Protein AF-A0A1Z1MKY3-F1 (afdb_monomer_lite)

Organism: NCBI:txid2007208

InterPro domains:
  IPR000271 Large ribosomal subunit protein bL34 [PF00468] (5-38)
  IPR000271 Large ribosomal subunit protein bL34 [TIGR01030] (5-37)

Secondary structure (DSSP, 8-state):
-----HHHHHHHH-HHHHHHSHHHHHHHHHHHHTT-S---

Radius of gyration: 11.63 Å; chains: 1; bounding box: 23×15×32 Å

Structure (mmCIF, N/CA/C/O backbone):
data_AF-A0A1Z1MKY3-F1
#
_entry.id   AF-A0A1Z1MKY3-F1
#
loop_
_atom_site.group_PDB
_atom_site.id
_a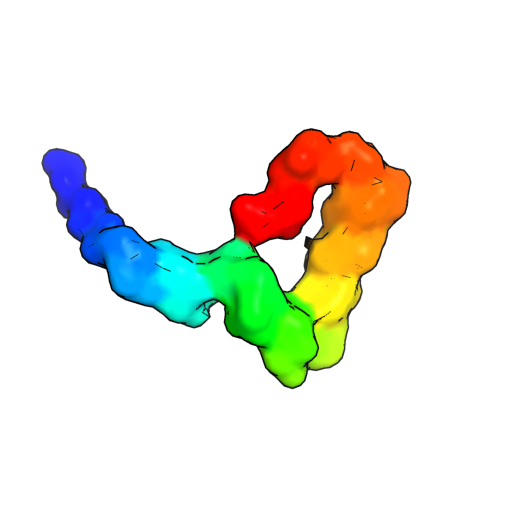tom_site.type_symbol
_atom_site.label_atom_id
_atom_site.label_alt_id
_atom_site.label_comp_id
_atom_site.label_asym_id
_atom_site.label_entity_id
_atom_site.label_seq_id
_atom_site.pdbx_PDB_ins_code
_atom_site.Cartn_x
_atom_site.Cartn_y
_atom_site.Cartn_z
_atom_site.occupancy
_atom_site.B_iso_or_equiv
_atom_site.auth_seq_id
_atom_site.auth_comp_id
_atom_site.auth_asym_id
_atom_site.auth_atom_id
_atom_site.pdbx_PDB_model_num
ATOM 1 N N . MET A 1 1 ? 2.742 8.606 -25.700 1.00 57.19 1 MET A N 1
ATOM 2 C CA . MET A 1 1 ? 2.482 8.491 -24.242 1.00 57.19 1 MET A CA 1
ATOM 3 C C . MET A 1 1 ? 3.561 7.602 -23.621 1.00 57.19 1 MET A C 1
ATOM 5 O O . MET A 1 1 ? 3.665 6.456 -24.035 1.00 57.19 1 MET A O 1
ATOM 9 N N . LYS A 1 2 ? 4.416 8.082 -22.701 1.00 63.31 2 LYS A N 1
ATOM 10 C CA . LYS A 1 2 ? 5.451 7.217 -22.088 1.00 63.31 2 LYS A CA 1
ATOM 11 C C . LYS A 1 2 ? 4.788 6.193 -21.158 1.00 63.31 2 LYS A C 1
ATOM 13 O O . LYS A 1 2 ? 4.483 6.484 -20.003 1.00 63.31 2 LYS A O 1
ATOM 18 N N . THR A 1 3 ? 4.548 4.986 -21.656 1.00 72.31 3 THR A N 1
ATOM 19 C CA . THR A 1 3 ? 4.018 3.871 -20.871 1.00 72.31 3 THR A CA 1
ATOM 20 C C . THR A 1 3 ? 5.095 3.365 -19.919 1.00 72.31 3 THR A C 1
ATOM 22 O O . THR A 1 3 ? 6.112 2.807 -20.325 1.00 72.31 3 THR A O 1
ATOM 25 N N . SER A 1 4 ? 4.893 3.565 -18.617 1.00 79.12 4 SER A N 1
ATOM 26 C CA . SER A 1 4 ? 5.734 2.916 -17.613 1.00 79.12 4 SER A CA 1
ATOM 27 C C . SER A 1 4 ? 5.598 1.397 -17.739 1.00 79.12 4 SER A 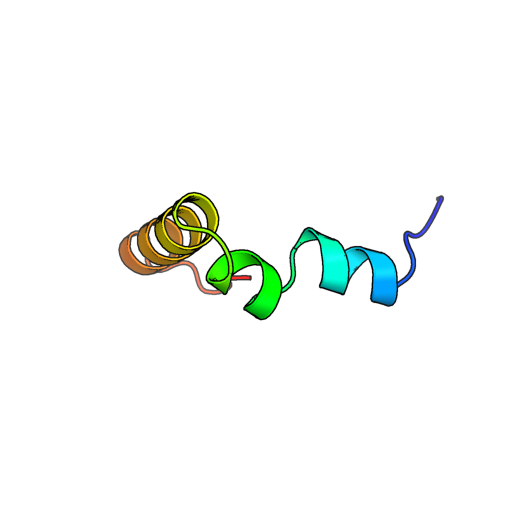C 1
ATOM 29 O O . SER A 1 4 ? 4.484 0.871 -17.756 1.00 79.12 4 SER A O 1
ATOM 31 N N . SER A 1 5 ? 6.740 0.702 -17.819 1.00 91.88 5 SER A N 1
ATOM 32 C CA . SER A 1 5 ? 6.781 -0.764 -17.867 1.00 91.88 5 SER A CA 1
ATOM 33 C C . SER A 1 5 ? 5.953 -1.367 -16.728 1.00 91.88 5 SER A C 1
ATOM 35 O O . SER A 1 5 ? 5.976 -0.869 -15.595 1.00 91.88 5 SER A O 1
ATOM 37 N N . ILE A 1 6 ? 5.254 -2.467 -17.019 1.00 91.25 6 ILE A N 1
ATOM 38 C CA . ILE A 1 6 ? 4.442 -3.226 -16.054 1.00 91.25 6 ILE A CA 1
ATOM 39 C C . ILE A 1 6 ? 5.260 -3.543 -14.795 1.00 91.25 6 ILE A C 1
ATOM 41 O O . ILE A 1 6 ? 4.763 -3.414 -13.674 1.00 91.25 6 ILE A O 1
ATOM 45 N N . LEU A 1 7 ? 6.545 -3.860 -14.966 1.00 92.94 7 LEU A N 1
ATOM 46 C CA . LEU A 1 7 ? 7.467 -4.126 -13.868 1.00 92.94 7 LEU A CA 1
ATOM 47 C C . LEU A 1 7 ? 7.647 -2.908 -12.950 1.00 92.94 7 LEU A C 1
ATOM 49 O O . LEU A 1 7 ? 7.590 -3.035 -11.726 1.00 92.94 7 LEU A O 1
ATOM 53 N N . LYS A 1 8 ? 7.805 -1.708 -13.525 1.00 92.44 8 LYS A N 1
ATOM 54 C CA . LYS A 1 8 ? 7.934 -0.459 -12.757 1.00 92.44 8 LYS A CA 1
ATOM 55 C C . LYS A 1 8 ? 6.642 -0.131 -12.003 1.00 92.44 8 LYS A C 1
ATOM 57 O O . LYS A 1 8 ? 6.720 0.320 -10.863 1.00 92.44 8 LYS A O 1
ATOM 62 N N . LYS A 1 9 ? 5.468 -0.412 -12.584 1.00 91.44 9 LYS A N 1
ATOM 63 C CA . LYS A 1 9 ? 4.173 -0.248 -11.898 1.00 91.44 9 LYS A CA 1
ATOM 64 C C . LYS A 1 9 ? 4.065 -1.178 -10.687 1.00 91.44 9 LYS A C 1
ATOM 66 O O . LYS A 1 9 ? 3.861 -0.703 -9.574 1.00 91.44 9 LYS A O 1
ATOM 71 N N . LYS A 1 10 ? 4.314 -2.480 -10.867 1.00 92.50 10 LYS A N 1
ATOM 72 C CA . LYS A 1 10 ? 4.272 -3.469 -9.771 1.00 92.50 10 LYS A CA 1
ATOM 73 C C . LYS A 1 10 ? 5.251 -3.131 -8.639 1.00 92.50 10 LYS A C 1
ATOM 75 O O . LYS A 1 10 ? 4.893 -3.247 -7.472 1.00 92.50 10 LYS A O 1
ATOM 80 N N . ARG A 1 11 ? 6.456 -2.645 -8.957 1.00 93.62 11 ARG A N 1
ATOM 81 C CA . ARG A 1 11 ? 7.456 -2.236 -7.951 1.00 93.62 11 ARG A CA 1
ATOM 82 C C . ARG A 1 11 ? 7.087 -0.968 -7.177 1.00 93.62 11 ARG A C 1
ATOM 84 O O . ARG A 1 11 ? 7.511 -0.832 -6.038 1.00 93.62 11 ARG A O 1
ATOM 91 N N . LYS A 1 12 ? 6.323 -0.042 -7.764 1.00 91.50 12 LYS A N 1
ATOM 92 C CA . LYS A 1 12 ? 5.935 1.213 -7.095 1.00 91.50 12 LYS A CA 1
ATOM 93 C C . LYS A 1 12 ? 4.626 1.098 -6.321 1.00 91.50 12 LYS A C 1
ATOM 95 O O . LYS A 1 12 ? 4.504 1.641 -5.227 1.00 91.50 12 LYS A O 1
ATOM 100 N N . SER A 1 13 ? 3.637 0.419 -6.892 1.00 91.94 13 SER A N 1
ATOM 101 C CA . SER A 1 13 ? 2.273 0.390 -6.361 1.00 91.94 13 SER A CA 1
ATOM 102 C C . SER A 1 13 ? 1.736 -1.015 -6.118 1.00 91.94 13 SER A C 1
ATOM 104 O O . SER A 1 13 ? 0.556 -1.140 -5.841 1.00 91.94 13 SER A O 1
ATOM 106 N N . GLY A 1 14 ? 2.553 -2.066 -6.206 1.00 94.75 14 GLY A N 1
ATOM 107 C CA . GLY A 1 14 ? 2.133 -3.447 -5.953 1.00 94.75 14 GLY A CA 1
ATOM 108 C C . GLY A 1 14 ? 1.774 -3.731 -4.491 1.00 94.75 14 GLY A C 1
ATOM 109 O O . GLY A 1 14 ? 2.331 -3.132 -3.571 1.00 94.75 14 GLY A O 1
ATOM 110 N N . PHE A 1 15 ? 0.898 -4.715 -4.278 1.00 96.06 15 PHE A N 1
ATOM 111 C CA . PHE A 1 15 ? 0.372 -5.056 -2.955 1.00 96.06 15 PHE A CA 1
ATOM 112 C C . PHE A 1 15 ? 1.487 -5.462 -1.993 1.00 96.06 15 PHE A C 1
ATOM 114 O O . PHE A 1 15 ? 1.587 -4.925 -0.892 1.00 96.06 15 PHE A O 1
ATOM 121 N N . LEU A 1 1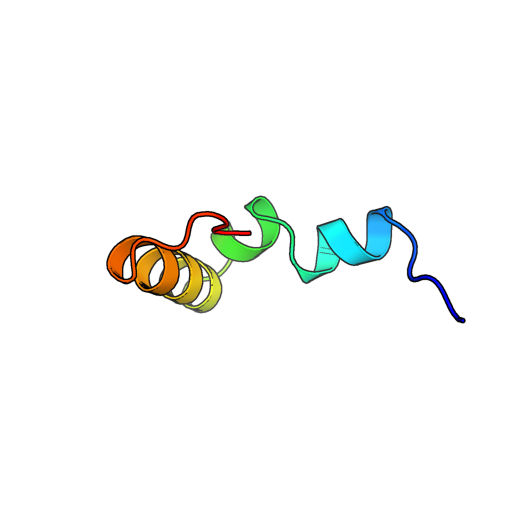6 ? 2.397 -6.327 -2.448 1.00 95.81 16 LEU A N 1
ATOM 122 C CA . LEU A 1 16 ? 3.544 -6.761 -1.650 1.00 95.81 16 LEU A CA 1
ATOM 123 C C . LEU A 1 16 ? 4.424 -5.579 -1.228 1.00 95.81 16 LEU A C 1
ATOM 125 O O . LEU A 1 16 ? 4.891 -5.530 -0.097 1.00 95.81 16 LEU A O 1
ATOM 129 N N . VAL A 1 17 ? 4.598 -4.584 -2.101 1.00 96.50 17 VAL A N 1
ATOM 130 C CA . VAL A 1 17 ? 5.369 -3.371 -1.789 1.00 96.50 17 VAL A CA 1
ATOM 131 C C . VAL A 1 17 ? 4.663 -2.543 -0.715 1.00 96.50 17 VAL A C 1
ATOM 133 O O . VAL A 1 17 ? 5.313 -2.063 0.211 1.00 96.50 17 VAL A O 1
ATOM 136 N N . ARG A 1 18 ? 3.329 -2.427 -0.777 1.00 96.38 18 ARG A N 1
ATOM 137 C CA . ARG A 1 18 ? 2.537 -1.765 0.272 1.00 96.38 18 ARG A CA 1
ATOM 138 C C . ARG A 1 18 ? 2.615 -2.503 1.609 1.00 96.38 18 ARG A C 1
ATOM 140 O O . ARG A 1 18 ? 2.648 -1.850 2.644 1.00 96.38 18 ARG A O 1
ATOM 147 N N . MET A 1 19 ? 2.711 -3.829 1.610 1.00 97.12 19 MET A N 1
ATOM 148 C CA . MET A 1 19 ? 2.785 -4.612 2.848 1.00 97.12 19 MET A CA 1
ATOM 149 C C . MET A 1 19 ? 4.155 -4.565 3.540 1.00 97.12 19 MET A C 1
ATOM 151 O O . MET A 1 19 ? 4.227 -4.870 4.729 1.00 97.12 19 MET A O 1
ATOM 155 N N . LYS A 1 20 ? 5.226 -4.142 2.854 1.00 97.44 20 LYS A N 1
ATOM 156 C CA . LYS A 1 20 ? 6.573 -4.036 3.448 1.00 97.44 20 LYS A CA 1
ATOM 157 C C . LYS A 1 20 ? 6.683 -2.949 4.521 1.00 97.44 20 LYS A C 1
ATOM 159 O O . LYS A 1 20 ? 7.394 -3.130 5.501 1.00 97.44 20 LYS A O 1
ATOM 164 N N . THR A 1 21 ? 5.994 -1.821 4.355 1.00 97.62 21 THR A N 1
ATOM 165 C CA . THR A 1 21 ? 6.158 -0.641 5.224 1.00 97.62 21 THR A CA 1
ATOM 166 C C . THR A 1 21 ? 4.943 -0.420 6.120 1.00 97.62 21 THR A C 1
ATOM 168 O O . THR A 1 21 ? 3.810 -0.729 5.748 1.00 97.62 21 THR A O 1
ATOM 171 N N . LYS A 1 22 ? 5.152 0.169 7.306 1.00 98.31 22 LYS A N 1
ATOM 172 C CA . LYS A 1 22 ? 4.051 0.528 8.222 1.00 98.31 22 LYS A CA 1
ATOM 173 C C . LYS A 1 22 ? 3.054 1.491 7.555 1.00 98.31 22 LYS A C 1
ATOM 175 O O . LYS A 1 22 ? 1.842 1.294 7.647 1.00 98.31 22 LYS A O 1
ATOM 180 N N . SER A 1 23 ? 3.557 2.487 6.824 1.00 97.62 23 SER A N 1
ATOM 181 C CA . SER A 1 23 ? 2.739 3.452 6.079 1.00 97.62 23 SER A CA 1
ATOM 182 C C . SER A 1 23 ? 1.950 2.794 4.942 1.00 97.62 23 SER A C 1
ATOM 184 O O . SER A 1 23 ? 0.762 3.068 4.779 1.00 97.62 23 SER A O 1
ATOM 186 N N . GLY A 1 24 ? 2.558 1.868 4.196 1.00 97.50 24 GLY A N 1
ATOM 187 C CA . GLY A 1 24 ? 1.868 1.115 3.153 1.00 97.50 24 GLY A CA 1
ATOM 188 C C . GLY A 1 24 ? 0.734 0.241 3.701 1.00 97.50 24 GLY A C 1
ATOM 189 O O . GLY A 1 24 ? -0.374 0.288 3.162 1.00 97.50 24 GLY A O 1
ATOM 190 N N . LYS A 1 25 ? 0.951 -0.456 4.828 1.00 97.94 25 LYS A N 1
ATOM 191 C CA . LYS A 1 25 ? -0.107 -1.203 5.537 1.00 97.94 25 LYS A CA 1
ATOM 192 C C . LYS A 1 25 ? -1.268 -0.286 5.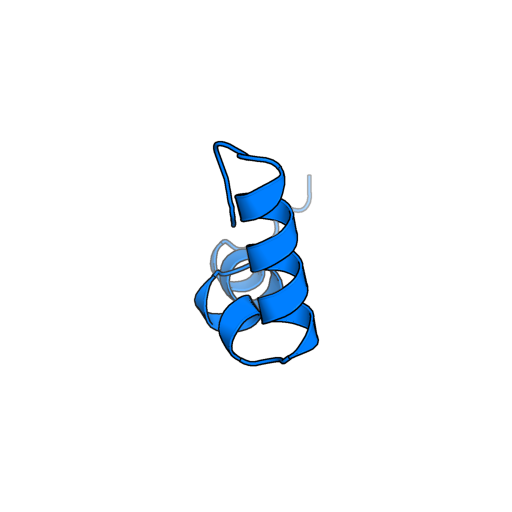940 1.00 97.94 25 LYS A C 1
ATOM 194 O O . LYS A 1 25 ? -2.427 -0.628 5.711 1.00 97.94 25 LYS A O 1
ATOM 199 N N . LYS A 1 26 ? -0.972 0.914 6.462 1.00 98.25 26 LYS A N 1
ATOM 200 C CA . LYS A 1 26 ? -1.991 1.920 6.816 1.00 98.25 26 LYS A CA 1
ATOM 201 C C . LYS A 1 26 ? -2.837 2.321 5.602 1.00 98.25 26 LYS A C 1
ATOM 203 O O . LYS A 1 26 ? -4.059 2.353 5.706 1.00 98.25 26 LYS A O 1
ATOM 208 N N . ILE A 1 27 ? -2.219 2.548 4.440 1.00 97.00 27 ILE A N 1
ATOM 209 C CA . ILE A 1 27 ? -2.934 2.878 3.192 1.00 97.00 27 ILE A CA 1
ATOM 210 C C . ILE A 1 27 ? -3.892 1.750 2.785 1.00 97.00 27 ILE A C 1
ATOM 212 O O . ILE A 1 27 ? -5.051 2.015 2.462 1.00 97.00 27 ILE A O 1
ATOM 216 N N . ILE A 1 28 ? -3.433 0.495 2.817 1.00 97.38 28 ILE A N 1
ATOM 217 C CA . ILE A 1 28 ? -4.271 -0.669 2.495 1.00 97.38 28 ILE A CA 1
ATOM 218 C C . ILE A 1 28 ? -5.462 -0.766 3.453 1.00 97.38 28 ILE A C 1
ATOM 220 O O . ILE A 1 28 ? -6.598 -0.937 3.008 1.00 97.38 28 ILE A O 1
ATOM 224 N N . ASN A 1 29 ? -5.229 -0.589 4.753 1.00 97.56 29 ASN A N 1
ATOM 225 C CA . ASN A 1 29 ? -6.283 -0.650 5.764 1.00 97.56 29 ASN A CA 1
ATOM 226 C C . ASN A 1 29 ? -7.310 0.479 5.603 1.00 97.56 29 ASN A C 1
ATOM 228 O O . ASN A 1 29 ? -8.507 0.231 5.713 1.00 97.56 29 ASN A O 1
ATOM 232 N N . LEU A 1 30 ? -6.878 1.692 5.250 1.00 97.62 30 LEU A N 1
ATOM 233 C CA . LEU A 1 30 ? -7.788 2.801 4.944 1.00 97.62 30 LEU A CA 1
ATOM 234 C C . LEU A 1 30 ? -8.651 2.512 3.709 1.00 97.62 30 LEU A C 1
ATOM 236 O O . LEU A 1 30 ? -9.858 2.757 3.726 1.00 97.62 30 LEU A O 1
ATOM 240 N N . LYS A 1 31 ? -8.068 1.941 2.646 1.00 97.25 31 LYS A N 1
ATOM 241 C CA . LYS A 1 31 ? -8.826 1.535 1.451 1.00 97.25 31 LYS A CA 1
ATOM 242 C C . LYS A 1 31 ? -9.845 0.434 1.758 1.00 97.25 31 LYS A C 1
ATOM 244 O O . LYS A 1 31 ? -10.965 0.507 1.255 1.00 97.25 31 LYS A O 1
ATOM 249 N N . ARG A 1 32 ? -9.477 -0.539 2.603 1.00 96.38 32 ARG A N 1
ATOM 250 C CA . ARG A 1 32 ? -10.376 -1.595 3.103 1.00 96.38 32 ARG A CA 1
ATOM 251 C C . ARG A 1 32 ? -11.513 -1.020 3.942 1.00 96.38 32 ARG A C 1
ATOM 253 O O . ARG A 1 32 ? -12.664 -1.337 3.673 1.00 96.38 32 ARG A O 1
ATOM 260 N N . LYS A 1 33 ? -11.217 -0.106 4.875 1.00 98.06 33 LYS A N 1
ATOM 261 C CA . LYS A 1 33 ? -12.228 0.593 5.689 1.00 98.06 33 LYS A CA 1
ATOM 262 C C . LYS A 1 33 ? -13.223 1.365 4.817 1.00 98.06 33 LYS A C 1
ATOM 264 O O . LYS A 1 33 ? -14.419 1.328 5.073 1.00 98.06 33 LYS A O 1
ATOM 269 N N . LYS A 1 34 ? -12.740 2.000 3.742 1.00 97.69 34 LYS A N 1
ATOM 270 C CA . LYS A 1 34 ? -13.575 2.681 2.736 1.00 97.69 34 LYS A CA 1
ATOM 271 C C . LYS A 1 34 ? -14.289 1.718 1.767 1.00 97.69 34 LYS A C 1
ATOM 273 O O . LYS A 1 34 ? -15.004 2.180 0.885 1.00 97.69 34 LYS A O 1
ATOM 278 N N . LYS A 1 35 ? -14.084 0.401 1.888 1.00 96.81 35 LYS A N 1
ATOM 279 C CA . LYS A 1 35 ? -14.660 -0.637 1.015 1.00 96.81 35 LYS A CA 1
ATOM 280 C C . LYS A 1 35 ? -14.378 -0.394 -0.475 1.00 96.81 35 LYS A C 1
ATOM 282 O O . LYS A 1 35 ? -15.233 -0.588 -1.335 1.00 96.81 35 LYS A O 1
ATOM 287 N N . ARG A 1 36 ? -13.163 0.062 -0.809 1.00 96.88 36 ARG A N 1
ATO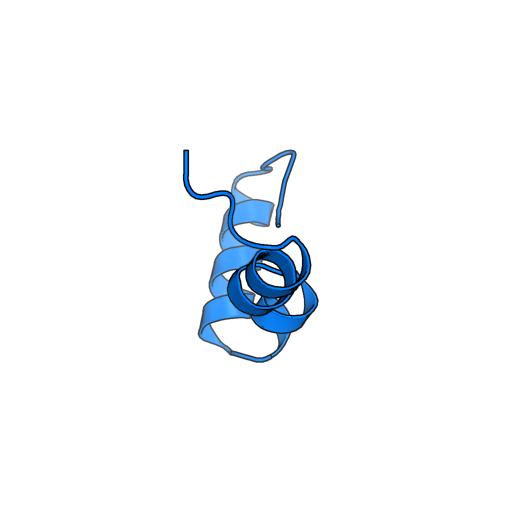M 288 C CA . ARG A 1 36 ? -12.759 0.231 -2.214 1.00 96.88 36 ARG A CA 1
ATOM 289 C C . ARG A 1 36 ? -12.734 -1.134 -2.909 1.00 96.88 36 ARG A C 1
ATOM 291 O O . ARG A 1 36 ? -12.042 -2.032 -2.440 1.00 96.88 36 ARG A O 1
ATOM 298 N N . LYS A 1 37 ? -13.400 -1.240 -4.067 1.00 95.19 37 LYS A N 1
ATOM 299 C CA . LYS A 1 37 ? -13.385 -2.440 -4.928 1.00 95.19 37 LYS A CA 1
ATOM 300 C C . LYS A 1 37 ? -11.962 -2.864 -5.308 1.00 95.19 37 LYS A C 1
ATOM 302 O O . LYS A 1 37 ? -11.662 -4.049 -5.355 1.00 95.19 37 LYS A O 1
ATOM 307 N N . VAL A 1 38 ? -11.077 -1.889 -5.535 1.00 93.19 38 VAL A N 1
ATOM 308 C CA . VAL A 1 38 ? -9.659 -2.120 -5.829 1.00 93.19 38 VAL A CA 1
ATOM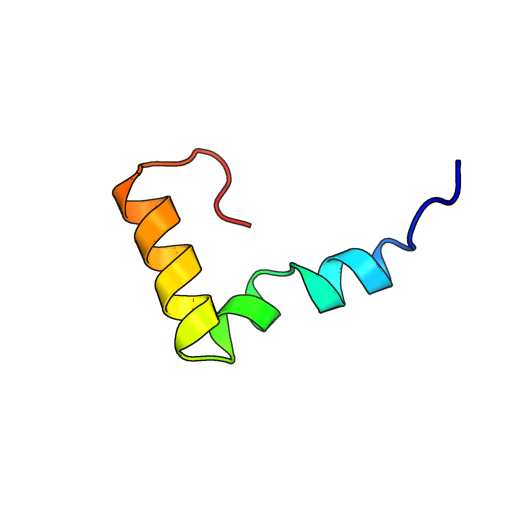 309 C C . VAL A 1 38 ? -8.800 -1.531 -4.718 1.00 93.19 38 VAL A C 1
ATOM 311 O O . VAL A 1 38 ? -8.799 -0.325 -4.457 1.00 93.19 38 VAL A O 1
ATOM 314 N N . ILE A 1 39 ? -8.058 -2.404 -4.050 1.00 89.31 39 ILE A N 1
ATOM 315 C CA . ILE A 1 39 ? -7.207 -2.048 -2.914 1.00 89.31 39 ILE A CA 1
ATOM 316 C C . ILE A 1 39 ? -5.789 -1.697 -3.383 1.00 89.31 39 ILE A C 1
ATOM 318 O O . ILE A 1 39 ? -5.118 -0.863 -2.762 1.00 89.31 39 ILE A O 1
ATOM 322 N N . ASN A 1 40 ? -5.348 -2.253 -4.510 1.00 78.62 40 ASN A N 1
ATOM 323 C CA . ASN A 1 40 ? -3.994 -2.084 -5.004 1.00 78.62 40 ASN A CA 1
ATOM 324 C C . ASN A 1 40 ? -3.932 -1.703 -6.479 1.00 78.62 40 ASN A C 1
ATOM 326 O O . ASN A 1 40 ? -4.549 -2.428 -7.280 1.00 78.62 40 ASN A O 1
#

Foldseek 3Di:
DPDDDPVNCCCPPNLVNLVVDPNSVVQLVVCVVVVPPDSD

pLDDT: mean 92.29, std 9.23, range [57.19, 98.31]

Sequence (40 aa):
MKTSSILKKKRKSGFLVRMKTKSGKKIINLKRKKKRKVIN